Protein AF-A0A2M8WJ36-F1 (afdb_monomer_lite)

Structure (mmCIF, N/CA/C/O backbone):
data_AF-A0A2M8WJ36-F1
#
_entry.id   AF-A0A2M8WJ36-F1
#
loop_
_atom_site.group_PDB
_atom_site.id
_atom_site.type_symbol
_atom_site.label_atom_id
_atom_site.label_alt_id
_atom_site.label_comp_id
_atom_site.label_asym_id
_atom_site.label_entity_id
_atom_site.label_seq_id
_atom_site.pdbx_PDB_ins_code
_atom_site.Cartn_x
_atom_site.Cartn_y
_atom_site.Cartn_z
_atom_site.occupancy
_atom_site.B_iso_or_equiv
_atom_site.auth_seq_id
_atom_site.auth_comp_id
_atom_site.auth_asym_id
_atom_site.auth_atom_id
_atom_site.pdbx_PDB_model_num
ATOM 1 N N . MET A 1 1 ? -14.004 40.610 67.070 1.00 46.62 1 MET A N 1
ATOM 2 C CA . MET A 1 1 ? -13.619 40.551 65.645 1.00 46.62 1 MET A CA 1
ATOM 3 C C . MET A 1 1 ? -13.041 39.169 65.407 1.00 46.62 1 MET A C 1
ATOM 5 O O . MET A 1 1 ? -11.838 38.990 65.505 1.00 46.62 1 MET A O 1
ATOM 9 N N . GLU A 1 2 ? -13.908 38.185 65.193 1.00 40.41 2 GLU A N 1
ATOM 10 C CA . GLU A 1 2 ? -13.505 36.826 64.829 1.00 40.41 2 GLU A CA 1
ATOM 11 C C . GLU A 1 2 ? -13.909 36.622 63.375 1.00 40.41 2 GLU A C 1
ATOM 13 O O . GLU A 1 2 ? -15.088 36.591 63.028 1.00 40.41 2 GLU A O 1
ATOM 18 N N . ASN A 1 3 ? -12.894 36.616 62.516 1.00 56.41 3 ASN A N 1
ATOM 19 C CA . ASN A 1 3 ? -12.999 36.337 61.097 1.00 56.41 3 ASN A CA 1
ATOM 20 C C . ASN A 1 3 ? -13.051 34.811 60.951 1.00 56.41 3 ASN A C 1
ATOM 22 O O . ASN A 1 3 ? -12.015 34.149 60.933 1.00 56.41 3 ASN A O 1
ATOM 26 N N . GLY A 1 4 ? -14.265 34.260 60.965 1.00 53.84 4 GLY A N 1
ATOM 27 C CA . GLY A 1 4 ? -14.519 32.841 60.749 1.00 53.84 4 GLY A CA 1
ATOM 28 C C . GLY A 1 4 ? -14.267 32.478 59.292 1.00 53.84 4 GLY A C 1
ATOM 29 O O . GLY A 1 4 ? -15.165 32.552 58.461 1.00 53.84 4 GLY A O 1
ATOM 30 N N . THR A 1 5 ? -13.033 32.096 58.979 1.00 62.44 5 THR A N 1
ATOM 31 C CA . THR A 1 5 ? -12.718 31.313 57.786 1.00 62.44 5 THR A CA 1
ATOM 32 C C . THR A 1 5 ? -13.303 29.923 57.980 1.00 62.44 5 THR A C 1
ATOM 34 O O . THR A 1 5 ? -12.784 29.152 58.783 1.00 62.44 5 THR A O 1
ATOM 37 N N . ASP A 1 6 ? -14.386 29.629 57.273 1.00 62.75 6 ASP A N 1
ATOM 38 C CA . ASP A 1 6 ? -14.918 28.281 57.118 1.00 62.75 6 ASP A CA 1
ATOM 39 C C . ASP A 1 6 ? -14.145 27.577 55.979 1.00 62.75 6 ASP A C 1
ATOM 41 O O . ASP A 1 6 ? -14.278 27.976 54.820 1.00 62.75 6 ASP A O 1
ATOM 45 N N . PRO A 1 7 ? -13.276 26.585 56.266 1.00 62.34 7 PRO A N 1
ATOM 46 C CA . PRO A 1 7 ? -12.520 25.857 55.250 1.00 62.34 7 PRO A CA 1
ATOM 47 C C . PRO A 1 7 ? -13.305 24.675 54.665 1.00 62.34 7 PRO A C 1
ATOM 49 O O . PRO A 1 7 ? -12.746 23.901 53.887 1.00 62.34 7 PRO A O 1
ATOM 52 N N . SER A 1 8 ? -14.583 24.498 55.011 1.00 61.72 8 SER A N 1
ATOM 53 C CA . SER A 1 8 ? -15.394 23.391 54.502 1.00 61.72 8 SER A CA 1
ATOM 54 C C . SER A 1 8 ? -16.048 23.721 53.157 1.00 61.72 8 SER A C 1
ATOM 56 O O . SER A 1 8 ? -17.245 23.557 52.940 1.00 61.72 8 SER A O 1
ATOM 58 N N . GLY A 1 9 ? -15.216 24.132 52.196 1.00 58.53 9 GLY A N 1
ATOM 59 C CA . GLY A 1 9 ? -15.553 24.057 50.781 1.00 58.53 9 GLY A CA 1
ATOM 60 C C . GLY A 1 9 ? -15.730 22.591 50.395 1.00 58.53 9 GLY A C 1
ATOM 61 O O . GLY A 1 9 ? -14.788 21.933 49.956 1.00 58.53 9 GLY A O 1
ATOM 62 N N . HIS A 1 10 ? -16.931 22.056 50.604 1.00 55.38 10 HIS A N 1
ATOM 63 C CA . HIS A 1 10 ? -17.385 20.834 49.964 1.00 55.38 10 HIS A CA 1
ATOM 64 C C . HIS A 1 10 ? -17.274 21.039 48.451 1.00 55.38 10 HIS A C 1
ATOM 66 O O . HIS A 1 10 ? -18.153 21.617 47.819 1.00 55.38 10 HIS A O 1
ATOM 72 N N . HIS A 1 11 ? -16.158 20.588 47.874 1.00 61.28 11 HIS A N 1
ATOM 73 C CA . HIS A 1 11 ? -16.067 20.303 46.453 1.00 61.28 11 HIS A CA 1
ATOM 74 C C . HIS A 1 11 ? -17.088 19.205 46.158 1.00 61.28 11 HIS A C 1
ATOM 76 O O . HIS A 1 11 ? -16.823 18.011 46.299 1.00 61.28 11 HIS A O 1
ATOM 82 N N . GLU A 1 12 ? -18.298 19.643 45.833 1.00 58.91 12 GLU A N 1
ATOM 83 C CA . GLU A 1 12 ? -19.338 18.828 45.236 1.00 58.91 12 GLU A CA 1
ATOM 84 C C . GLU A 1 12 ? -18.724 18.067 44.043 1.00 58.91 12 GLU A C 1
ATOM 86 O O . GLU A 1 12 ? -17.918 18.639 43.301 1.00 58.91 12 GLU A O 1
ATOM 91 N N . PRO A 1 13 ? -19.001 16.761 43.885 1.00 60.22 13 PRO A N 1
ATOM 92 C CA . PRO A 1 13 ? -18.279 15.887 42.966 1.00 60.22 13 PRO A CA 1
ATOM 93 C C . PRO A 1 13 ? -18.696 16.133 41.508 1.00 60.22 13 PRO A C 1
ATOM 95 O O . PRO A 1 13 ? -19.325 15.288 40.868 1.00 60.22 13 PRO A O 1
ATOM 98 N N . THR A 1 14 ? -18.291 17.269 40.945 1.00 62.69 14 THR A N 1
ATOM 99 C CA . THR A 1 14 ? -18.473 17.633 39.530 1.00 62.69 14 THR A CA 1
ATOM 100 C C . THR A 1 14 ? -17.776 16.642 38.580 1.00 62.69 14 THR A C 1
ATOM 102 O O . THR A 1 14 ? -18.086 16.580 37.395 1.00 62.69 14 THR A O 1
ATOM 105 N N . ASP A 1 15 ? -16.889 15.785 39.092 1.00 64.12 15 ASP A N 1
ATOM 106 C CA . ASP A 1 15 ? -16.151 14.787 38.310 1.00 64.12 15 ASP A CA 1
ATOM 107 C C . ASP A 1 15 ? -16.952 13.527 37.945 1.00 64.12 15 ASP A C 1
ATOM 109 O O . ASP A 1 15 ? -16.528 12.771 37.064 1.00 64.12 15 ASP A O 1
ATOM 113 N N . ALA A 1 16 ? -18.065 13.231 38.625 1.00 67.00 16 ALA A N 1
ATOM 114 C CA . ALA A 1 16 ? -18.797 11.979 38.398 1.00 67.00 16 ALA A CA 1
ATOM 115 C C . ALA A 1 16 ? -19.483 11.910 37.010 1.00 67.00 16 ALA A C 1
ATOM 117 O O . ALA A 1 16 ? -19.315 10.893 36.329 1.00 67.00 16 ALA A O 1
ATOM 118 N N . PRO A 1 17 ? -20.170 12.967 36.524 1.00 76.56 17 PRO A N 1
ATOM 119 C CA . PRO A 1 17 ? -20.755 12.988 35.178 1.00 76.56 17 PRO A CA 1
ATOM 120 C C . PRO A 1 17 ? -19.702 13.020 34.059 1.00 76.56 17 PRO A C 1
ATOM 122 O O . PRO A 1 17 ? -19.891 12.422 33.002 1.00 76.56 17 PRO A O 1
ATOM 125 N N . HIS A 1 18 ? -18.564 13.686 34.282 1.00 77.12 18 HIS A N 1
ATOM 126 C CA . HIS A 1 18 ? -17.480 13.739 33.296 1.00 77.12 18 HIS A CA 1
ATOM 127 C C . HIS A 1 18 ? -16.756 12.394 33.153 1.00 77.12 18 HIS A C 1
ATOM 129 O O . HIS A 1 18 ? -16.407 12.001 32.038 1.00 77.12 18 HIS A O 1
ATOM 135 N N . ARG A 1 19 ? -16.581 11.646 34.252 1.00 78.19 19 ARG A N 1
ATOM 136 C CA . ARG A 1 19 ? -15.986 10.300 34.214 1.00 78.19 19 ARG A CA 1
ATOM 137 C C . ARG A 1 19 ? -16.861 9.281 33.490 1.00 78.19 19 ARG A C 1
ATOM 139 O O . ARG A 1 19 ? -16.317 8.468 32.746 1.00 78.19 19 ARG A O 1
ATOM 146 N N . SER A 1 20 ? -18.183 9.323 33.660 1.00 84.75 20 SER A N 1
ATOM 147 C CA . SER A 1 20 ? -19.083 8.408 32.944 1.00 84.75 20 SER A CA 1
ATOM 148 C C . SER A 1 20 ? -19.120 8.695 31.438 1.00 84.75 20 SER A C 1
ATOM 150 O O . SER A 1 20 ? -19.054 7.752 30.653 1.00 84.75 20 SER A O 1
ATOM 152 N N . ALA A 1 21 ? -19.117 9.971 31.031 1.00 84.50 21 ALA A N 1
ATOM 153 C CA . ALA A 1 21 ? -19.029 10.371 29.623 1.00 84.50 21 ALA A CA 1
ATOM 154 C C . ALA A 1 21 ? -17.676 10.005 28.979 1.00 84.50 21 ALA A C 1
ATOM 156 O O . ALA A 1 21 ? -17.620 9.559 27.832 1.00 84.50 21 ALA A O 1
ATOM 157 N N . ALA A 1 22 ? -16.571 10.151 29.717 1.00 85.06 22 ALA A N 1
ATOM 158 C CA . ALA A 1 22 ? -15.257 9.712 29.247 1.00 85.06 22 ALA A CA 1
ATOM 159 C C . ALA A 1 22 ? -15.191 8.182 29.100 1.00 85.06 22 ALA A C 1
ATOM 161 O O . ALA A 1 22 ? -14.677 7.677 28.101 1.00 85.06 22 ALA A O 1
ATOM 162 N N . ALA A 1 23 ? -15.752 7.438 30.059 1.00 86.00 23 ALA A N 1
ATOM 163 C CA . ALA A 1 23 ? -15.813 5.981 30.001 1.00 86.00 23 ALA A CA 1
ATOM 164 C C . ALA A 1 23 ? -16.664 5.484 28.820 1.00 86.00 23 ALA A C 1
ATOM 166 O O . ALA A 1 23 ? -16.253 4.549 28.130 1.00 86.00 23 ALA A O 1
ATOM 167 N N . SER A 1 24 ? -17.805 6.123 28.536 1.00 88.25 24 SER A N 1
ATOM 168 C CA . SER A 1 24 ? -18.638 5.767 27.381 1.00 88.25 24 SER A CA 1
ATOM 169 C C . SER A 1 24 ? -17.946 6.081 26.053 1.00 88.25 24 SER A C 1
ATOM 171 O O . SER A 1 24 ? -17.954 5.240 25.157 1.00 88.25 24 SER A O 1
ATOM 173 N N . ALA A 1 25 ? -17.267 7.228 25.939 1.00 86.81 25 ALA A N 1
ATOM 174 C CA . ALA A 1 25 ? -16.502 7.579 24.741 1.00 86.81 25 ALA A CA 1
ATOM 175 C C . ALA A 1 25 ? -15.354 6.585 24.472 1.00 86.81 25 ALA A C 1
ATOM 177 O O . ALA A 1 25 ? -15.132 6.174 23.333 1.00 86.81 25 ALA A O 1
ATOM 178 N N . LEU A 1 26 ? -14.646 6.143 25.518 1.00 88.56 26 LEU A N 1
ATOM 179 C CA . LEU A 1 26 ? -13.606 5.116 25.389 1.00 88.56 26 LEU A CA 1
ATOM 180 C C . LEU A 1 26 ? -14.186 3.755 24.979 1.00 88.56 26 LEU A C 1
ATOM 182 O O . LEU A 1 26 ? -13.594 3.071 24.142 1.00 88.56 26 LEU A O 1
ATOM 186 N N . ALA A 1 27 ? -15.352 3.380 25.513 1.00 88.06 27 ALA A N 1
ATOM 187 C CA . ALA A 1 27 ? -16.038 2.145 25.138 1.00 88.06 27 ALA A CA 1
ATOM 18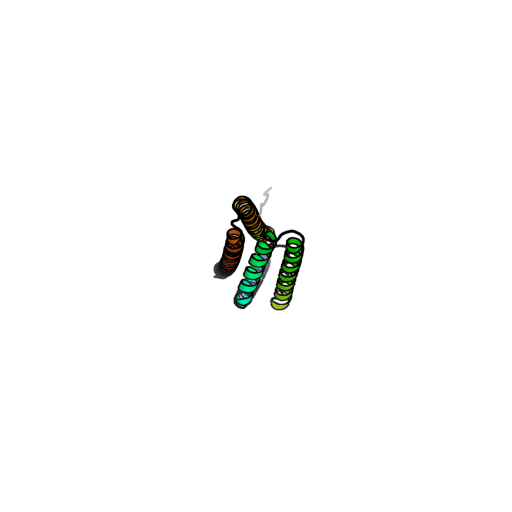8 C C . ALA A 1 27 ? -16.480 2.150 23.662 1.00 88.06 27 ALA A C 1
ATOM 190 O O . ALA A 1 27 ? -16.310 1.145 22.967 1.00 88.06 27 ALA A O 1
ATOM 191 N N . GLU A 1 28 ? -16.973 3.281 23.151 1.00 88.06 28 GLU A N 1
ATOM 192 C CA . GLU A 1 28 ? -17.316 3.445 21.732 1.00 88.06 28 GLU A CA 1
ATOM 193 C C . GLU A 1 28 ? -16.084 3.327 20.824 1.00 88.06 28 GLU A C 1
ATOM 195 O O . GLU A 1 28 ? -16.123 2.628 19.806 1.00 88.06 28 GLU A O 1
ATOM 200 N N . VAL A 1 29 ? -14.958 3.937 21.211 1.00 84.75 29 VAL A N 1
ATOM 201 C CA . VAL A 1 29 ? -13.690 3.807 20.472 1.00 84.75 29 VAL A CA 1
ATOM 202 C C . VAL A 1 29 ? -13.202 2.355 20.472 1.00 84.75 29 VAL A C 1
ATOM 204 O O . VAL A 1 29 ? -12.791 1.849 19.423 1.00 84.75 29 VAL A O 1
ATOM 207 N N . ALA A 1 30 ? -13.280 1.656 21.608 1.00 84.62 30 ALA A N 1
ATOM 208 C CA . ALA A 1 30 ? -12.902 0.247 21.709 1.00 84.62 30 ALA A CA 1
ATOM 209 C C . ALA A 1 30 ? -13.783 -0.651 20.817 1.00 84.62 30 ALA A C 1
ATOM 211 O O . ALA A 1 30 ? -13.264 -1.484 20.068 1.00 84.62 30 ALA A O 1
ATOM 212 N N . ALA A 1 31 ? -15.102 -0.432 20.814 1.00 83.25 31 ALA A N 1
ATOM 213 C CA . ALA A 1 31 ? -16.039 -1.156 19.954 1.00 83.25 31 ALA A CA 1
ATOM 214 C C . ALA A 1 31 ? -15.791 -0.883 18.456 1.00 83.25 31 ALA A C 1
ATOM 216 O O . ALA A 1 31 ? -15.804 -1.808 17.630 1.00 83.25 31 ALA A O 1
ATOM 217 N N . GLY A 1 32 ? -15.491 0.371 18.099 1.00 83.06 32 GLY A N 1
ATOM 218 C CA . GLY A 1 32 ? -15.102 0.754 16.741 1.00 83.06 32 GLY A CA 1
ATOM 219 C C . GLY A 1 32 ? -13.825 0.044 16.277 1.00 83.06 32 GLY A C 1
ATOM 220 O O . GLY A 1 32 ? -13.780 -0.505 15.172 1.00 83.06 32 GLY A O 1
ATOM 221 N N . ARG A 1 33 ? -12.806 -0.034 17.142 1.00 77.69 33 ARG A N 1
ATOM 222 C CA . ARG A 1 33 ? -11.546 -0.749 16.863 1.00 77.69 33 ARG A CA 1
ATOM 223 C C . ARG A 1 33 ? -11.751 -2.250 16.680 1.00 77.69 33 ARG A C 1
ATOM 225 O O . ARG A 1 33 ? -11.206 -2.819 15.733 1.00 77.69 33 ARG A O 1
ATOM 232 N N . ALA A 1 34 ? -12.563 -2.884 17.526 1.00 80.62 34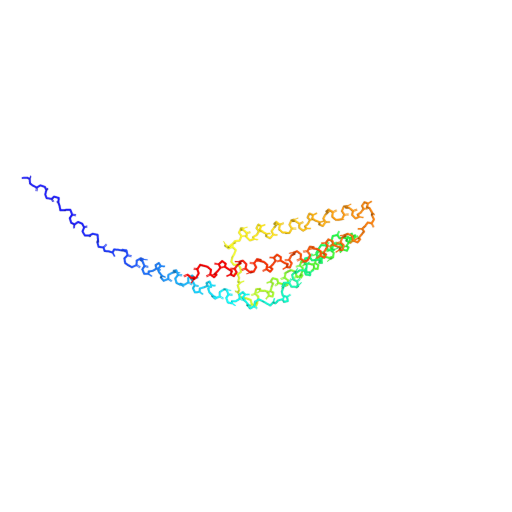 ALA A N 1
ATOM 233 C CA . ALA A 1 34 ? -12.881 -4.307 17.403 1.00 80.62 34 ALA A CA 1
ATOM 234 C C . ALA A 1 34 ? -13.575 -4.620 16.064 1.00 80.62 34 ALA A C 1
ATOM 236 O O . ALA A 1 34 ? -13.213 -5.578 15.374 1.00 80.62 34 ALA A O 1
ATOM 237 N N . THR A 1 35 ? -14.507 -3.757 15.648 1.00 81.31 35 THR A N 1
ATOM 238 C CA . THR A 1 35 ? -15.208 -3.877 14.361 1.00 81.31 35 THR A CA 1
ATOM 239 C C . THR A 1 35 ? -14.240 -3.745 13.181 1.00 81.31 35 THR A C 1
ATOM 241 O O . THR A 1 35 ? -14.268 -4.569 12.261 1.00 81.31 35 THR A O 1
ATOM 244 N N . LEU A 1 36 ? -13.326 -2.770 13.227 1.00 73.31 36 LEU A N 1
ATOM 245 C CA . LEU A 1 36 ? -12.284 -2.585 12.210 1.00 73.31 36 LEU A CA 1
ATOM 246 C C . LEU A 1 36 ? -11.336 -3.785 12.128 1.00 73.31 36 LEU A C 1
ATOM 248 O O . LEU A 1 36 ? -11.042 -4.264 11.031 1.00 73.31 36 LEU A O 1
ATOM 252 N N . ALA A 1 37 ? -10.895 -4.320 13.268 1.00 75.56 37 ALA A N 1
ATOM 253 C CA . ALA A 1 37 ? -10.041 -5.505 13.303 1.00 75.56 37 ALA A CA 1
ATOM 254 C C . ALA A 1 37 ? -10.744 -6.724 12.679 1.00 75.56 37 ALA A C 1
ATOM 256 O O . ALA A 1 37 ? -10.130 -7.490 11.928 1.00 75.56 37 ALA A O 1
ATOM 257 N N . GLN A 1 38 ? -12.044 -6.890 12.933 1.00 80.25 38 GLN A N 1
ATOM 258 C CA . GLN A 1 38 ? -12.837 -7.970 12.348 1.00 80.25 38 GLN A CA 1
ATOM 259 C C . GLN A 1 38 ? -13.045 -7.785 10.836 1.00 80.25 38 GLN A C 1
ATOM 261 O O . GLN A 1 38 ? -12.979 -8.763 10.085 1.00 80.25 38 GLN A O 1
ATOM 266 N N . GLN A 1 39 ? -13.226 -6.547 10.369 1.00 75.88 39 GLN A N 1
ATOM 267 C CA . GLN A 1 39 ? -13.283 -6.231 8.940 1.00 75.88 39 GLN A CA 1
ATOM 268 C C . GLN A 1 39 ? -11.937 -6.468 8.241 1.00 75.88 39 GLN A C 1
ATOM 270 O O . GLN A 1 39 ? -11.915 -7.092 7.180 1.00 75.88 39 GLN A O 1
ATOM 275 N N . MET A 1 40 ? -10.811 -6.076 8.848 1.00 69.56 40 MET A N 1
ATOM 276 C CA . MET A 1 40 ? -9.471 -6.319 8.293 1.00 69.56 40 MET A CA 1
ATOM 277 C C . MET A 1 40 ? -9.170 -7.812 8.123 1.00 69.56 40 MET A C 1
ATOM 279 O O . MET A 1 40 ? -8.557 -8.201 7.129 1.00 69.56 40 MET A O 1
ATOM 283 N N . ARG A 1 41 ? -9.652 -8.675 9.027 1.00 76.31 41 ARG A N 1
ATOM 284 C CA . ARG A 1 41 ? -9.519 -10.139 8.882 1.00 76.31 41 ARG A CA 1
ATOM 285 C C . ARG A 1 41 ? -10.266 -10.704 7.673 1.00 76.31 41 ARG A C 1
ATOM 287 O O . ARG A 1 41 ? -9.903 -11.772 7.191 1.00 76.31 41 ARG A O 1
ATOM 294 N N . ARG A 1 42 ? -11.292 -10.006 7.176 1.00 79.31 42 ARG A N 1
ATOM 295 C CA . ARG A 1 42 ? -12.023 -10.379 5.954 1.00 79.31 42 ARG A CA 1
ATOM 296 C C . ARG A 1 42 ? -11.379 -9.836 4.677 1.00 79.31 42 ARG A C 1
ATOM 298 O O . ARG A 1 42 ? -11.942 -10.044 3.602 1.00 79.31 42 ARG A O 1
ATOM 305 N N . THR A 1 43 ? -10.228 -9.163 4.765 1.00 69.06 43 THR A N 1
ATOM 306 C CA . THR A 1 43 ? -9.530 -8.672 3.572 1.00 69.06 43 THR A CA 1
ATOM 307 C C . THR A 1 43 ? -9.171 -9.859 2.677 1.00 69.06 43 THR A C 1
ATOM 309 O O . THR A 1 43 ? -8.482 -10.777 3.128 1.00 69.06 43 THR A O 1
ATOM 312 N N . PRO A 1 44 ? -9.641 -9.889 1.421 1.00 77.06 44 PRO A N 1
ATOM 313 C CA . PRO A 1 44 ? -9.393 -11.027 0.557 1.00 77.06 44 PRO A CA 1
ATOM 314 C C . PRO A 1 44 ? -7.897 -11.169 0.236 1.00 77.06 44 PRO A C 1
ATOM 316 O O . PRO A 1 44 ? -7.272 -10.182 -0.151 1.00 77.06 44 PRO A O 1
ATOM 319 N N . PRO A 1 45 ? -7.317 -12.381 0.288 1.00 77.31 45 PRO A N 1
ATOM 320 C CA . PRO A 1 45 ? -5.891 -12.588 0.017 1.00 77.31 45 PRO A CA 1
ATOM 321 C C . PRO A 1 45 ? -5.497 -12.267 -1.433 1.00 77.31 45 PRO A C 1
ATOM 323 O O . PRO A 1 45 ? -4.324 -12.027 -1.716 1.00 77.31 45 PRO A O 1
ATOM 326 N N . TRP A 1 46 ? -6.467 -12.234 -2.356 1.00 80.06 46 TRP A N 1
ATOM 327 C CA . TRP A 1 46 ? -6.235 -11.801 -3.734 1.00 80.06 46 TRP A CA 1
ATOM 328 C C . TRP A 1 46 ? -5.881 -10.314 -3.823 1.00 80.06 46 TRP A C 1
ATOM 330 O O . TRP A 1 46 ? -5.193 -9.925 -4.760 1.00 80.06 46 TRP A O 1
ATOM 340 N N . TYR A 1 47 ? -6.302 -9.489 -2.857 1.00 74.88 47 TYR A N 1
ATOM 341 C CA . TYR A 1 47 ? -6.024 -8.054 -2.863 1.00 74.88 47 TYR A CA 1
ATOM 342 C C . TYR A 1 47 ? -4.518 -7.783 -2.793 1.00 74.88 47 TYR A C 1
ATOM 344 O O . TYR A 1 47 ? -3.988 -7.043 -3.616 1.00 74.88 47 TYR A O 1
ATOM 352 N N . ASP A 1 48 ? -3.814 -8.465 -1.882 1.00 74.12 48 ASP A N 1
ATOM 353 C CA . ASP A 1 48 ? -2.353 -8.382 -1.772 1.00 74.12 48 ASP A CA 1
ATOM 354 C C . ASP A 1 48 ? -1.656 -8.854 -3.053 1.00 74.12 48 ASP A C 1
ATOM 356 O O . ASP A 1 48 ? -0.642 -8.288 -3.459 1.00 74.12 48 ASP A O 1
ATOM 360 N N . ALA A 1 49 ? -2.198 -9.893 -3.697 1.00 75.06 49 ALA A N 1
ATOM 361 C CA . ALA A 1 49 ? -1.647 -10.414 -4.941 1.00 75.06 49 ALA A CA 1
ATOM 362 C C . ALA A 1 49 ? -1.802 -9.402 -6.082 1.00 75.06 49 ALA A C 1
ATOM 364 O O . ALA A 1 49 ? -0.823 -9.114 -6.762 1.00 75.06 49 ALA A O 1
ATOM 365 N N . VAL A 1 50 ? -2.994 -8.821 -6.255 1.00 77.94 50 VAL A N 1
ATOM 366 C CA . VAL A 1 50 ? -3.265 -7.800 -7.281 1.00 77.94 50 VAL A CA 1
ATOM 367 C C . VAL A 1 50 ? -2.456 -6.532 -7.020 1.00 77.94 50 VAL A C 1
ATOM 369 O O . VAL A 1 50 ? -1.908 -5.964 -7.961 1.00 77.94 50 VAL A O 1
ATOM 372 N N . TYR A 1 51 ? -2.311 -6.123 -5.758 1.00 73.62 51 TYR A N 1
ATOM 373 C CA . TYR A 1 51 ? -1.459 -4.997 -5.379 1.00 73.62 51 TYR A CA 1
ATOM 374 C C . TYR A 1 51 ? 0.011 -5.250 -5.747 1.00 73.62 51 TYR A C 1
ATOM 376 O O . TYR A 1 51 ? 0.638 -4.424 -6.410 1.00 73.62 51 TYR A O 1
ATOM 384 N N . GLY A 1 52 ? 0.549 -6.421 -5.384 1.00 74.25 52 GLY A N 1
ATOM 385 C CA . GLY A 1 52 ? 1.914 -6.816 -5.741 1.00 74.25 52 GLY A CA 1
ATOM 386 C C . GLY A 1 52 ? 2.131 -6.887 -7.255 1.00 74.25 52 GLY A C 1
ATOM 387 O O . GLY A 1 52 ? 3.158 -6.423 -7.752 1.00 74.25 52 GLY A O 1
ATOM 388 N N . LEU A 1 53 ? 1.142 -7.395 -7.997 1.00 77.06 53 LEU A N 1
ATOM 389 C CA . LEU A 1 53 ? 1.159 -7.441 -9.462 1.00 77.06 53 LEU A CA 1
ATOM 390 C C . LEU A 1 53 ? 1.143 -6.035 -10.073 1.00 77.06 53 LEU A C 1
ATOM 392 O O . LEU A 1 53 ? 1.918 -5.763 -10.986 1.00 77.06 53 LEU A O 1
ATOM 396 N N . GLY A 1 54 ? 0.321 -5.130 -9.537 1.00 75.81 54 GLY A N 1
ATOM 397 C CA . GLY A 1 54 ? 0.269 -3.727 -9.949 1.00 75.81 54 GLY A CA 1
ATOM 398 C C . GLY A 1 54 ? 1.603 -3.009 -9.735 1.00 75.81 54 GLY A C 1
ATOM 399 O O . GLY A 1 54 ? 2.094 -2.348 -10.649 1.00 75.81 54 GLY A O 1
ATOM 400 N N . CYS A 1 55 ? 2.242 -3.201 -8.575 1.00 74.00 55 CYS A N 1
ATOM 401 C CA . CYS A 1 55 ? 3.592 -2.689 -8.316 1.00 74.00 55 CYS A CA 1
ATOM 402 C C . CYS A 1 55 ? 4.626 -3.268 -9.292 1.00 74.00 55 CYS A C 1
ATOM 404 O O . CYS A 1 55 ? 5.427 -2.519 -9.848 1.00 74.00 55 CYS A O 1
ATOM 406 N N . GLY A 1 56 ? 4.607 -4.584 -9.521 1.00 73.00 56 GLY A N 1
ATOM 407 C CA . GLY A 1 56 ? 5.520 -5.237 -10.461 1.00 73.00 56 GLY A CA 1
ATOM 408 C C . GLY A 1 56 ? 5.354 -4.712 -11.888 1.00 73.00 56 GLY A C 1
ATOM 409 O O . GLY A 1 56 ? 6.343 -4.397 -12.546 1.00 73.00 56 GLY A O 1
ATOM 410 N N . LEU A 1 57 ? 4.109 -4.536 -12.340 1.00 76.19 57 LEU A N 1
ATOM 411 C CA . LEU A 1 57 ? 3.794 -3.971 -13.652 1.00 76.19 57 LEU A CA 1
ATOM 412 C C . LEU A 1 57 ? 4.260 -2.514 -13.772 1.00 76.19 57 LEU A C 1
ATOM 414 O O . LEU A 1 57 ? 4.828 -2.134 -14.793 1.00 76.19 57 LEU A O 1
ATOM 418 N N . TYR A 1 58 ? 4.071 -1.715 -12.720 1.00 75.44 58 TYR A N 1
ATOM 419 C CA . TYR A 1 58 ? 4.536 -0.328 -12.665 1.00 75.44 58 TYR A CA 1
ATOM 420 C C . TYR A 1 58 ? 6.063 -0.227 -12.794 1.00 75.44 58 TYR A C 1
ATOM 422 O O . TYR A 1 58 ? 6.572 0.614 -13.530 1.00 75.44 58 TYR A O 1
ATOM 430 N N . VAL A 1 59 ? 6.808 -1.113 -12.127 1.00 75.25 59 VAL A N 1
ATOM 431 C CA . VAL A 1 59 ? 8.274 -1.171 -12.256 1.00 75.25 59 VAL A CA 1
ATOM 432 C C . VAL A 1 59 ? 8.685 -1.655 -13.643 1.00 75.25 59 VAL A C 1
ATOM 434 O O . VAL A 1 59 ? 9.564 -1.061 -14.262 1.00 75.25 59 VAL A O 1
ATOM 437 N N . ALA A 1 60 ? 8.025 -2.691 -14.164 1.00 72.75 60 ALA A N 1
ATOM 438 C CA . ALA A 1 60 ? 8.291 -3.200 -15.506 1.00 72.75 60 ALA A CA 1
ATOM 439 C C . ALA A 1 60 ? 8.045 -2.133 -16.588 1.00 72.75 60 ALA A C 1
ATOM 441 O O . ALA A 1 60 ? 8.771 -2.094 -17.580 1.00 72.75 60 ALA A O 1
ATOM 442 N N . ALA A 1 61 ? 7.088 -1.221 -16.377 1.00 79.31 61 ALA A N 1
ATOM 443 C CA . ALA A 1 61 ? 6.835 -0.096 -17.273 1.00 79.31 61 ALA A CA 1
ATOM 444 C C . ALA A 1 61 ? 8.062 0.822 -17.451 1.00 79.31 61 ALA A C 1
ATOM 446 O O . ALA A 1 61 ? 8.282 1.309 -18.557 1.00 79.31 61 ALA A O 1
ATOM 447 N N . PHE A 1 62 ? 8.912 0.997 -16.430 1.00 72.50 62 PHE A N 1
ATOM 448 C CA . PHE A 1 62 ? 10.160 1.776 -16.540 1.00 72.50 62 PHE A CA 1
ATOM 449 C C . PHE A 1 62 ? 11.261 1.096 -17.366 1.00 72.50 62 PHE A C 1
ATOM 451 O O . PHE A 1 62 ? 12.237 1.748 -17.737 1.00 72.50 62 PHE A O 1
ATOM 458 N N . ALA A 1 63 ? 11.130 -0.202 -17.646 1.00 71.62 63 ALA A N 1
ATOM 459 C CA . ALA A 1 63 ? 12.059 -0.942 -18.499 1.00 71.62 63 ALA A CA 1
ATOM 460 C C . ALA A 1 63 ? 11.832 -0.669 -19.991 1.00 71.62 63 ALA A C 1
ATOM 462 O O . ALA A 1 63 ? 12.692 -0.955 -20.823 1.00 71.62 63 ALA A O 1
ATOM 463 N N . LEU A 1 64 ? 10.629 -0.210 -20.334 1.00 76.81 64 LEU A N 1
ATOM 464 C CA . LEU A 1 64 ? 10.173 -0.100 -21.706 1.00 76.81 64 LEU A CA 1
ATOM 465 C C . LEU A 1 64 ? 10.643 1.226 -22.324 1.00 76.81 64 LEU A C 1
ATOM 467 O O . LEU A 1 64 ? 10.654 2.255 -21.648 1.00 76.81 64 LEU A O 1
ATOM 471 N N . PRO A 1 65 ? 11.002 1.248 -23.619 1.00 79.31 65 PRO A N 1
ATOM 472 C CA . PRO A 1 65 ? 11.301 2.498 -24.302 1.00 79.31 65 PRO A CA 1
ATOM 473 C C . PRO A 1 65 ? 10.045 3.371 -24.400 1.00 79.31 65 PRO A C 1
ATOM 475 O O . PRO A 1 65 ? 8.910 2.881 -24.406 1.00 79.31 65 PRO A O 1
ATOM 478 N N . PHE A 1 66 ? 10.231 4.683 -24.530 1.00 75.12 66 PHE A N 1
ATOM 479 C CA . PHE A 1 66 ? 9.128 5.569 -24.898 1.00 75.12 66 PHE A CA 1
ATOM 480 C C . PHE A 1 66 ? 8.613 5.168 -26.295 1.00 75.12 66 PHE A C 1
ATOM 482 O O . PHE A 1 66 ? 9.448 4.932 -27.171 1.00 75.12 66 PHE A O 1
ATOM 489 N N . PRO A 1 67 ? 7.293 5.044 -26.551 1.00 88.69 67 PRO A N 1
ATOM 490 C CA . PRO A 1 67 ? 6.128 5.457 -25.750 1.00 88.69 67 PRO A CA 1
ATOM 491 C C . PRO A 1 67 ? 5.538 4.379 -24.818 1.00 88.69 67 PRO A C 1
ATOM 493 O O . PRO A 1 67 ? 4.618 4.660 -24.049 1.00 88.69 67 PRO A O 1
ATOM 496 N N . TRP A 1 68 ? 6.048 3.150 -24.860 1.00 80.56 68 TRP A N 1
ATOM 497 C CA . TRP A 1 68 ? 5.499 2.014 -24.115 1.00 80.56 68 TRP A CA 1
ATOM 498 C C . TRP A 1 68 ? 5.568 2.195 -22.595 1.00 80.56 68 TRP A C 1
ATOM 500 O O . TRP A 1 68 ? 4.649 1.780 -21.891 1.00 80.56 68 TRP A O 1
ATOM 510 N N . MET A 1 69 ? 6.592 2.895 -22.096 1.00 81.31 69 MET A N 1
ATOM 511 C CA . MET A 1 69 ? 6.660 3.322 -20.693 1.00 81.31 69 MET A CA 1
ATOM 512 C C . MET A 1 69 ? 5.431 4.139 -20.275 1.00 81.31 69 MET A C 1
ATOM 514 O O . MET A 1 69 ? 4.835 3.873 -19.233 1.00 81.31 69 MET A O 1
ATOM 518 N N . ALA A 1 70 ? 5.028 5.118 -21.092 1.00 77.75 70 ALA A N 1
ATOM 519 C CA . ALA A 1 70 ? 3.890 5.982 -20.786 1.00 77.75 70 ALA A CA 1
ATOM 520 C C . ALA A 1 70 ? 2.579 5.184 -20.765 1.00 77.75 70 ALA A C 1
ATOM 522 O O . ALA A 1 70 ? 1.775 5.344 -19.849 1.00 77.75 70 ALA A O 1
ATOM 523 N N . ALA A 1 71 ? 2.397 4.265 -21.718 1.00 80.81 71 ALA A N 1
ATOM 524 C CA . ALA A 1 71 ? 1.247 3.364 -21.727 1.00 80.81 71 ALA A CA 1
ATOM 525 C C . ALA A 1 71 ? 1.207 2.476 -20.468 1.00 80.81 71 ALA A C 1
ATOM 527 O O . ALA A 1 71 ? 0.166 2.373 -19.820 1.00 80.81 71 ALA A O 1
ATOM 528 N N . GLY A 1 72 ? 2.345 1.893 -20.074 1.00 78.44 72 GLY A N 1
ATOM 529 C CA . GLY A 1 72 ? 2.452 1.079 -18.861 1.00 78.44 72 GLY A CA 1
ATOM 530 C C . GLY A 1 72 ? 2.142 1.861 -17.580 1.00 78.44 72 GLY A C 1
ATOM 531 O O . GLY A 1 72 ? 1.424 1.360 -16.715 1.00 78.44 72 GLY A O 1
ATOM 532 N N . MET A 1 73 ? 2.604 3.112 -17.489 1.00 78.44 73 MET A N 1
ATOM 533 C CA . MET A 1 73 ? 2.284 4.021 -16.380 1.00 78.44 73 MET A CA 1
ATOM 534 C C . MET A 1 73 ? 0.783 4.280 -16.268 1.00 78.44 73 MET A C 1
ATOM 536 O O . MET A 1 73 ? 0.218 4.151 -15.182 1.00 78.44 73 MET A O 1
ATOM 540 N N . VAL A 1 74 ? 0.121 4.592 -17.385 1.00 81.81 74 VAL A N 1
ATOM 541 C CA . VAL A 1 74 ? -1.331 4.825 -17.410 1.00 81.81 74 VAL A CA 1
ATOM 542 C C . VAL A 1 74 ? -2.085 3.576 -16.959 1.00 81.81 74 VAL A C 1
ATOM 544 O O . VAL A 1 74 ? -2.957 3.671 -16.097 1.00 81.81 74 VAL A O 1
ATOM 547 N N . VAL A 1 75 ? -1.723 2.399 -17.481 1.00 81.00 75 VAL A N 1
ATOM 548 C CA . VAL A 1 75 ? -2.351 1.128 -17.085 1.00 81.00 75 VAL A CA 1
ATOM 549 C C . VAL A 1 75 ? -2.187 0.883 -15.588 1.00 81.00 75 VAL A C 1
ATOM 551 O O . VAL A 1 75 ? -3.159 0.551 -14.912 1.00 81.00 75 VAL A O 1
ATOM 554 N N . ALA A 1 76 ? -0.987 1.079 -15.048 1.00 77.56 76 ALA A N 1
ATOM 555 C CA . ALA A 1 76 ? -0.743 0.877 -13.629 1.00 77.56 76 ALA A CA 1
ATOM 556 C C . ALA A 1 76 ? -1.553 1.854 -12.760 1.00 77.56 76 ALA A C 1
ATOM 558 O O . ALA A 1 76 ? -2.180 1.420 -11.794 1.00 77.56 76 ALA A O 1
ATOM 559 N N . VAL A 1 77 ? -1.621 3.139 -13.129 1.00 79.06 77 VAL A N 1
ATOM 560 C CA . VAL A 1 77 ? -2.468 4.129 -12.440 1.00 79.06 77 VAL A CA 1
ATOM 561 C C . VAL A 1 77 ? -3.933 3.693 -12.454 1.00 79.06 77 VAL A C 1
ATOM 563 O O . VAL A 1 77 ? -4.567 3.683 -11.402 1.00 79.06 77 VAL A O 1
ATOM 566 N N . VAL A 1 78 ? -4.456 3.258 -13.604 1.00 80.81 78 VAL A N 1
ATOM 567 C CA . VAL A 1 78 ? -5.838 2.767 -13.726 1.00 80.81 78 VAL A CA 1
ATOM 568 C C . VAL A 1 78 ? -6.081 1.555 -12.825 1.00 80.81 78 VAL A C 1
ATOM 570 O O . VAL A 1 78 ? -7.087 1.519 -12.116 1.00 80.81 78 VAL A O 1
ATOM 573 N N . VAL A 1 79 ? -5.157 0.590 -12.798 1.00 78.75 79 VAL A N 1
ATOM 574 C CA . VAL A 1 79 ? -5.251 -0.589 -11.923 1.00 78.75 79 VAL A CA 1
ATOM 575 C C . VAL A 1 79 ? -5.259 -0.176 -10.451 1.00 78.75 79 VAL A C 1
ATOM 577 O O . VAL A 1 79 ? -6.114 -0.647 -9.704 1.00 78.75 79 VAL A O 1
ATOM 580 N N . PHE A 1 80 ? -4.379 0.737 -10.029 1.00 76.44 80 PHE A N 1
ATOM 581 C CA . PHE A 1 80 ? -4.365 1.240 -8.652 1.00 76.44 80 PHE A CA 1
ATOM 582 C C . PHE A 1 80 ? -5.647 1.995 -8.297 1.00 76.44 80 PHE A C 1
ATOM 584 O O . PHE A 1 80 ? -6.226 1.747 -7.239 1.00 76.44 80 PHE A O 1
ATOM 591 N N . SER A 1 81 ? -6.132 2.874 -9.175 1.00 77.75 81 SER A N 1
ATOM 592 C CA . SER A 1 81 ? -7.388 3.598 -8.963 1.00 77.75 81 SER A CA 1
ATOM 593 C C . SER A 1 81 ? -8.580 2.646 -8.853 1.00 77.75 81 SER A C 1
ATOM 595 O O . SER A 1 81 ? -9.401 2.797 -7.945 1.00 77.75 81 SER A O 1
ATOM 597 N N . ALA A 1 82 ? -8.654 1.631 -9.718 1.00 78.25 82 ALA A N 1
ATOM 598 C CA . ALA A 1 82 ? -9.687 0.602 -9.657 1.00 78.25 82 ALA A CA 1
ATOM 599 C C . ALA A 1 82 ? -9.588 -0.212 -8.360 1.00 78.25 82 ALA A C 1
ATOM 601 O O . ALA A 1 82 ? -10.602 -0.456 -7.709 1.00 78.25 82 ALA A O 1
ATOM 602 N N . LEU A 1 83 ? -8.373 -0.576 -7.944 1.00 76.81 83 LEU A N 1
ATOM 603 C CA . LEU A 1 83 ? -8.132 -1.329 -6.718 1.00 76.81 83 LEU A CA 1
ATOM 604 C C . LEU A 1 83 ? -8.575 -0.539 -5.476 1.00 76.81 83 LEU A C 1
ATOM 606 O O . LEU A 1 83 ? -9.289 -1.083 -4.632 1.00 76.81 83 LEU A O 1
ATOM 610 N N . ILE A 1 84 ? -8.243 0.755 -5.407 1.00 75.81 84 ILE A N 1
ATOM 611 C CA . ILE A 1 84 ? -8.704 1.672 -4.351 1.00 75.81 84 ILE A CA 1
ATOM 612 C C . ILE A 1 84 ? -10.232 1.802 -4.376 1.00 75.81 84 ILE A C 1
ATOM 614 O O . ILE A 1 84 ? -10.871 1.774 -3.322 1.00 75.81 84 ILE A O 1
ATOM 618 N N . GLY A 1 85 ? -10.833 1.916 -5.564 1.00 78.19 85 GLY A N 1
ATOM 619 C CA . GLY A 1 85 ? -12.285 1.994 -5.735 1.00 78.19 85 GLY A CA 1
ATOM 620 C C . GLY A 1 85 ? -13.003 0.739 -5.234 1.00 78.19 85 GLY A C 1
ATOM 621 O O . GLY A 1 85 ? -13.937 0.836 -4.438 1.00 78.19 85 GLY A O 1
ATOM 622 N N . VAL A 1 86 ? -12.523 -0.443 -5.627 1.00 79.19 86 VAL A N 1
ATOM 623 C CA . VAL A 1 86 ? -13.055 -1.736 -5.171 1.00 79.19 86 VAL A CA 1
ATOM 624 C C . VAL A 1 86 ? -12.865 -1.898 -3.664 1.00 79.19 86 VAL A C 1
ATOM 626 O O . VAL A 1 86 ? -13.785 -2.356 -2.984 1.00 79.19 86 VAL A O 1
ATOM 629 N N . PHE A 1 87 ? -11.715 -1.489 -3.122 1.00 70.75 87 PHE A N 1
ATOM 630 C CA . PHE A 1 87 ? -11.461 -1.546 -1.685 1.00 70.75 87 PHE A CA 1
ATOM 631 C C . PHE A 1 87 ? -12.426 -0.649 -0.904 1.00 70.75 87 PHE A C 1
ATOM 633 O O . PHE A 1 87 ? -13.039 -1.119 0.057 1.00 70.75 87 PHE A O 1
ATOM 640 N N . ARG A 1 88 ? -12.636 0.597 -1.357 1.00 74.50 88 ARG A N 1
ATOM 641 C CA . ARG A 1 88 ? -13.623 1.527 -0.777 1.00 74.50 88 ARG A CA 1
ATOM 642 C C . ARG A 1 88 ? -15.037 0.963 -0.841 1.00 74.50 88 ARG A C 1
ATOM 644 O O . ARG A 1 88 ? -15.738 0.992 0.164 1.00 74.50 88 ARG A O 1
ATOM 651 N N . ALA A 1 89 ? -15.442 0.424 -1.990 1.00 78.75 89 ALA A N 1
ATOM 652 C CA . ALA A 1 89 ? -16.776 -0.144 -2.173 1.00 78.75 89 ALA A CA 1
ATOM 653 C C . ALA A 1 89 ? -17.020 -1.371 -1.277 1.00 78.75 89 ALA A C 1
ATOM 655 O O . ALA A 1 89 ? -18.136 -1.587 -0.815 1.00 78.75 89 ALA A O 1
ATOM 656 N N . ARG A 1 90 ? -15.980 -2.174 -1.019 1.00 75.81 90 ARG A N 1
ATOM 657 C CA . ARG A 1 90 ? -16.068 -3.406 -0.218 1.00 75.81 90 ARG A CA 1
ATOM 658 C C . ARG A 1 90 ? -15.996 -3.168 1.283 1.00 75.81 90 ARG A C 1
ATOM 660 O O . ARG A 1 90 ? -16.709 -3.834 2.025 1.00 75.81 90 ARG A O 1
ATOM 667 N N . THR A 1 91 ? -15.100 -2.296 1.735 1.00 68.44 91 THR A N 1
ATOM 668 C CA . THR A 1 91 ? -14.895 -2.074 3.173 1.00 68.44 91 THR A CA 1
ATOM 669 C C . THR A 1 91 ? -15.807 -0.987 3.725 1.00 68.44 91 THR A C 1
ATOM 671 O O . THR A 1 91 ? -16.050 -0.975 4.926 1.00 68.44 91 THR A O 1
ATOM 674 N N . GLY A 1 92 ? -16.315 -0.072 2.889 1.00 66.56 92 GLY A N 1
ATOM 675 C CA . GLY A 1 92 ? -17.088 1.089 3.350 1.00 66.56 92 GLY A CA 1
ATOM 676 C C . GLY A 1 92 ? -16.266 2.065 4.202 1.00 66.56 92 GLY A C 1
ATOM 677 O O . GLY A 1 92 ? -16.765 3.118 4.592 1.00 66.56 92 GLY A O 1
ATOM 678 N N . ILE A 1 93 ? -14.992 1.744 4.454 1.00 62.91 93 ILE A N 1
ATOM 679 C CA . ILE A 1 93 ? -14.032 2.591 5.137 1.00 62.91 93 ILE A CA 1
ATOM 680 C C . ILE A 1 93 ? -13.624 3.647 4.121 1.00 62.91 93 ILE A C 1
ATOM 682 O O . ILE A 1 93 ? -12.735 3.461 3.285 1.00 62.91 93 ILE A O 1
ATOM 686 N N . VAL A 1 94 ? -14.310 4.783 4.172 1.00 56.25 94 VAL A N 1
ATOM 687 C CA . VAL A 1 94 ? -13.722 6.019 3.680 1.00 56.25 94 VAL A CA 1
ATOM 688 C C . VAL A 1 94 ? -12.531 6.242 4.600 1.00 56.25 94 VAL A C 1
ATOM 690 O O . VAL A 1 94 ? -12.723 6.517 5.778 1.00 56.25 94 VAL A O 1
ATOM 693 N N . LEU A 1 95 ? -11.315 6.012 4.098 1.00 53.41 95 LEU A N 1
ATOM 694 C CA . LEU A 1 95 ? -10.085 6.433 4.762 1.00 53.41 95 LEU A CA 1
ATOM 695 C C . LEU A 1 95 ? -10.206 7.943 4.971 1.00 53.41 95 LEU A C 1
ATOM 697 O O . LEU A 1 95 ? -9.843 8.732 4.101 1.00 53.41 95 LEU A O 1
ATOM 701 N N . THR A 1 96 ? -10.799 8.356 6.084 1.00 51.72 96 THR A N 1
ATOM 702 C CA . THR A 1 96 ? -10.742 9.729 6.538 1.00 51.72 96 THR A CA 1
ATOM 703 C C . THR A 1 96 ? -9.262 10.010 6.749 1.00 51.72 96 THR A C 1
ATOM 705 O O . THR A 1 96 ? -8.567 9.294 7.469 1.00 51.72 96 THR A O 1
ATOM 708 N N . LEU A 1 97 ? -8.768 11.012 6.024 1.00 46.78 97 LEU A N 1
ATOM 709 C CA . LEU A 1 97 ? -7.374 11.455 5.923 1.00 46.78 97 LEU A CA 1
ATOM 710 C C . LEU A 1 97 ? -6.717 11.843 7.273 1.00 46.78 97 LEU A C 1
ATOM 712 O O . LEU A 1 97 ? -5.667 12.472 7.289 1.00 46.78 97 LEU A O 1
ATOM 716 N N . SER A 1 98 ? -7.289 11.500 8.424 1.00 48.06 98 SER A N 1
ATOM 717 C CA . SER A 1 98 ? -6.795 11.897 9.743 1.00 48.06 98 SER A CA 1
ATOM 718 C C . SER A 1 98 ? -5.731 10.958 10.327 1.00 48.06 98 SER A C 1
ATOM 720 O O . SER A 1 98 ? -4.968 11.384 11.185 1.00 48.06 98 SER A O 1
ATOM 722 N N . VAL A 1 99 ? -5.585 9.719 9.838 1.00 50.56 99 VAL A N 1
ATOM 723 C CA . VAL A 1 99 ? -4.515 8.780 10.275 1.00 50.56 99 VAL A CA 1
ATOM 724 C C . VAL A 1 99 ? -3.256 8.873 9.381 1.00 50.56 99 VAL A C 1
ATOM 726 O O . VAL A 1 99 ? -2.421 7.970 9.324 1.00 50.56 99 VAL A O 1
ATOM 729 N N . HIS A 1 100 ? -3.150 9.950 8.600 1.00 51.38 100 HIS A N 1
ATOM 730 C CA . HIS A 1 100 ? -2.601 9.889 7.246 1.00 51.38 100 HIS A CA 1
ATOM 731 C C . HIS A 1 100 ? -1.117 10.227 7.122 1.00 51.38 100 HIS A C 1
ATOM 733 O O . HIS A 1 100 ? -0.515 9.765 6.166 1.00 51.38 100 HIS A O 1
ATOM 739 N N . GLU A 1 101 ? -0.475 10.917 8.066 1.00 54.34 101 GLU A N 1
ATOM 740 C CA . GLU A 1 101 ? 0.934 11.301 7.872 1.00 54.34 101 GLU A CA 1
ATOM 741 C C . GLU A 1 101 ? 1.890 10.107 7.901 1.00 54.34 101 GLU A C 1
ATOM 743 O O . GLU A 1 101 ? 2.666 9.921 6.971 1.00 54.34 101 GLU A O 1
ATOM 748 N N . ARG A 1 102 ? 1.822 9.239 8.918 1.00 56.50 102 ARG A N 1
ATOM 749 C CA . ARG A 1 102 ? 2.760 8.102 9.013 1.00 56.50 102 ARG A CA 1
ATOM 750 C C . ARG A 1 102 ? 2.498 7.040 7.949 1.00 56.50 102 ARG A C 1
ATOM 752 O O . ARG A 1 10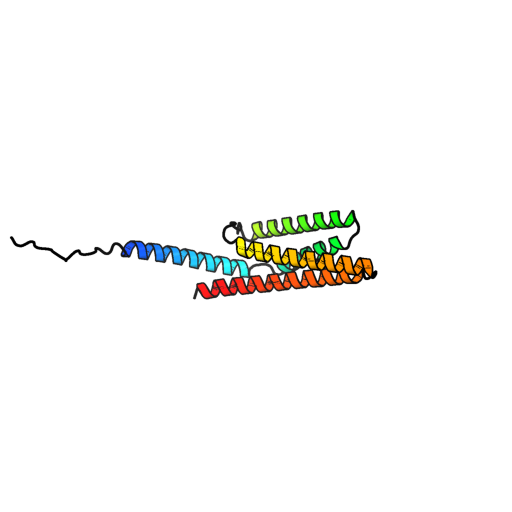2 ? 3.444 6.450 7.434 1.00 56.50 102 ARG A O 1
ATOM 759 N N . ALA A 1 103 ? 1.230 6.810 7.608 1.00 55.78 103 ALA A N 1
ATOM 760 C CA . ALA A 1 103 ? 0.847 5.873 6.557 1.00 55.78 103 ALA A CA 1
ATOM 761 C C . ALA A 1 103 ? 1.195 6.414 5.160 1.00 55.78 103 ALA A C 1
ATOM 763 O O . ALA A 1 103 ? 1.721 5.656 4.346 1.00 55.78 103 ALA A O 1
ATOM 764 N N . LEU A 1 104 ? 0.989 7.715 4.899 1.00 58.62 104 LEU A N 1
ATOM 765 C CA . LEU A 1 104 ? 1.477 8.355 3.675 1.00 58.62 104 LEU A CA 1
ATOM 766 C C . LEU A 1 104 ? 2.986 8.301 3.602 1.00 58.62 104 LEU A C 1
ATOM 768 O O . LEU A 1 104 ? 3.488 7.916 2.563 1.00 58.62 104 LEU A O 1
ATOM 772 N N . VAL A 1 105 ? 3.710 8.660 4.663 1.00 60.91 105 VAL A N 1
ATOM 773 C CA . VAL A 1 105 ? 5.178 8.643 4.655 1.00 60.91 105 VAL A CA 1
ATOM 774 C C . VAL A 1 105 ? 5.685 7.227 4.408 1.00 60.91 105 VAL A C 1
ATOM 776 O O . VAL A 1 105 ? 6.558 7.047 3.569 1.00 60.91 105 VAL A O 1
ATOM 779 N N . ALA A 1 106 ? 5.106 6.206 5.045 1.00 59.72 106 ALA A N 1
ATOM 780 C CA . ALA A 1 106 ? 5.466 4.816 4.773 1.00 59.72 106 ALA A CA 1
ATOM 781 C C . ALA A 1 106 ? 5.178 4.416 3.314 1.00 59.72 106 ALA A C 1
ATOM 783 O O . ALA A 1 106 ? 6.016 3.776 2.679 1.00 59.72 106 ALA A O 1
ATOM 784 N N . LEU A 1 107 ? 4.032 4.831 2.763 1.00 62.53 107 LEU A N 1
ATOM 785 C CA . LEU A 1 107 ? 3.684 4.616 1.358 1.00 62.53 107 LEU A CA 1
ATOM 786 C C . LEU A 1 107 ? 4.653 5.351 0.420 1.00 62.53 107 LEU A C 1
ATOM 788 O O . LEU A 1 107 ? 5.143 4.756 -0.532 1.00 62.53 107 LEU A O 1
ATOM 792 N N . LEU A 1 108 ? 4.968 6.614 0.699 1.00 62.75 108 LEU A N 1
ATOM 793 C CA . LEU A 1 108 ? 5.859 7.458 -0.096 1.00 62.75 108 LEU A CA 1
ATOM 794 C C . LEU A 1 108 ? 7.292 6.937 -0.057 1.00 62.75 108 LEU A C 1
ATOM 796 O O . LEU A 1 108 ? 7.947 6.898 -1.090 1.00 62.75 108 LEU A O 1
ATOM 800 N N . VAL A 1 109 ? 7.764 6.491 1.108 1.00 69.25 109 VAL A N 1
ATOM 801 C CA . VAL A 1 109 ? 9.072 5.848 1.269 1.00 69.25 109 VAL A CA 1
ATOM 802 C C . VAL A 1 109 ? 9.107 4.532 0.501 1.00 69.25 109 VAL A C 1
ATOM 804 O O . VAL A 1 109 ? 10.086 4.270 -0.191 1.00 69.25 109 VAL A O 1
ATOM 807 N N . ALA A 1 110 ? 8.044 3.724 0.554 1.00 64.00 110 ALA A N 1
ATOM 808 C CA . ALA A 1 110 ? 7.969 2.482 -0.210 1.00 64.00 110 ALA A CA 1
ATOM 809 C C . ALA A 1 110 ? 7.961 2.742 -1.727 1.00 64.00 110 ALA A C 1
ATOM 811 O O . ALA A 1 110 ? 8.740 2.132 -2.457 1.00 64.00 110 ALA A O 1
ATOM 812 N N . VAL A 1 111 ? 7.139 3.682 -2.201 1.00 66.44 111 VAL A N 1
ATOM 813 C CA . VAL A 1 111 ? 7.089 4.095 -3.613 1.00 66.44 111 VAL A CA 1
ATOM 814 C C . VAL A 1 111 ? 8.431 4.682 -4.051 1.00 66.44 111 VAL A C 1
ATOM 816 O O . VAL A 1 111 ? 8.951 4.300 -5.095 1.00 66.44 111 VAL A O 1
ATOM 819 N N . GLY A 1 112 ? 9.027 5.554 -3.239 1.00 67.62 112 GLY A N 1
ATOM 820 C CA . GLY A 1 112 ? 10.336 6.151 -3.486 1.00 67.62 112 GLY A CA 1
ATOM 821 C C . GLY A 1 112 ? 11.441 5.101 -3.569 1.00 67.62 112 GLY A C 1
ATOM 822 O O . GLY A 1 112 ? 12.220 5.114 -4.516 1.00 67.62 112 GLY A O 1
ATOM 823 N N . ALA A 1 113 ? 11.470 4.137 -2.648 1.00 69.31 113 ALA A N 1
ATOM 824 C CA . ALA A 1 113 ? 12.425 3.033 -2.679 1.00 69.31 113 ALA A CA 1
ATOM 825 C C . ALA A 1 113 ? 12.267 2.176 -3.944 1.00 69.31 113 ALA A C 1
ATOM 827 O O . ALA A 1 113 ? 13.264 1.828 -4.574 1.00 69.31 113 ALA A O 1
ATOM 828 N N . VAL A 1 114 ? 11.027 1.881 -4.352 1.00 68.38 114 VAL A N 1
ATOM 829 C CA . VAL A 1 114 ? 10.735 1.141 -5.589 1.00 68.38 114 VAL A CA 1
ATOM 830 C C . VAL A 1 114 ? 11.179 1.925 -6.828 1.00 68.38 114 VAL A C 1
ATOM 832 O O . VAL A 1 114 ? 11.804 1.346 -7.715 1.00 68.38 114 VAL A O 1
ATOM 835 N N . LEU A 1 115 ? 10.922 3.235 -6.877 1.00 67.06 115 LEU A N 1
ATOM 836 C CA . LEU A 1 115 ? 11.368 4.112 -7.964 1.00 67.06 115 LEU A CA 1
ATOM 837 C C . LEU A 1 115 ? 12.895 4.193 -8.049 1.00 67.06 115 LEU A C 1
ATOM 839 O O . LEU A 1 115 ? 13.449 4.112 -9.143 1.00 67.06 115 LEU A O 1
ATOM 843 N N . VAL A 1 116 ? 13.582 4.307 -6.909 1.00 72.62 116 VAL A N 1
ATOM 844 C CA . VAL A 1 116 ? 15.050 4.301 -6.850 1.00 72.62 116 VAL A CA 1
ATOM 845 C C . VAL A 1 116 ? 15.595 2.962 -7.340 1.00 72.62 116 VAL A C 1
ATOM 847 O O . VAL A 1 116 ? 16.499 2.950 -8.173 1.00 72.62 116 VAL A O 1
ATOM 850 N N . LEU A 1 117 ? 15.025 1.835 -6.897 1.00 69.06 117 LEU A N 1
ATOM 851 C CA . LEU A 1 117 ? 15.439 0.510 -7.367 1.00 69.06 117 LEU A CA 1
ATOM 852 C C . LEU A 1 117 ? 15.248 0.361 -8.881 1.00 69.06 117 LEU A C 1
ATOM 854 O O . LEU A 1 117 ? 16.139 -0.143 -9.561 1.00 69.06 117 LEU A O 1
ATOM 858 N N . ALA A 1 118 ? 14.108 0.820 -9.407 1.00 66.38 118 ALA A N 1
ATOM 859 C CA . ALA A 1 118 ? 13.808 0.794 -10.834 1.00 66.38 118 ALA A CA 1
ATOM 860 C C . ALA A 1 118 ? 14.794 1.662 -11.631 1.00 66.38 118 ALA A C 1
ATOM 862 O O . ALA A 1 118 ? 15.347 1.203 -12.626 1.00 66.38 118 ALA A O 1
ATOM 863 N N . ALA A 1 119 ? 15.083 2.879 -11.162 1.00 68.06 119 ALA A N 1
ATOM 864 C CA . ALA A 1 119 ? 16.041 3.780 -11.799 1.00 68.06 119 ALA A CA 1
ATOM 865 C C . ALA A 1 119 ? 17.461 3.192 -11.817 1.00 68.06 119 ALA A C 1
ATOM 867 O O . ALA A 1 119 ? 18.130 3.229 -12.851 1.00 68.06 119 ALA A O 1
ATOM 868 N N . VAL A 1 120 ? 17.906 2.597 -10.704 1.00 74.06 120 VAL A N 1
ATOM 869 C CA . VAL A 1 120 ? 19.206 1.915 -10.614 1.00 74.06 120 VAL A CA 1
ATOM 870 C C . VAL A 1 120 ? 19.253 0.709 -11.556 1.00 74.06 120 VAL A C 1
ATOM 872 O O . VAL A 1 120 ? 20.220 0.559 -12.302 1.00 74.06 120 VAL A O 1
ATOM 875 N N . ALA A 1 121 ? 18.204 -0.118 -11.582 1.00 66.38 121 ALA A N 1
ATOM 876 C CA . ALA A 1 121 ? 18.126 -1.282 -12.464 1.00 66.38 121 ALA A CA 1
ATOM 877 C C . ALA A 1 121 ? 18.146 -0.885 -13.949 1.00 66.38 121 ALA A C 1
ATOM 879 O O . ALA A 1 121 ? 18.884 -1.490 -14.727 1.00 66.38 121 ALA A O 1
ATOM 880 N N . SER A 1 122 ? 17.408 0.158 -14.338 1.00 66.50 122 SER A N 1
ATOM 881 C CA . SER A 1 122 ? 17.408 0.678 -15.711 1.00 66.50 122 SER A CA 1
ATOM 882 C C . SER A 1 122 ? 18.759 1.285 -16.100 1.00 66.50 122 SER A C 1
ATOM 884 O O . SER A 1 122 ? 19.233 1.069 -17.215 1.00 66.50 122 SER A O 1
ATOM 886 N N . PHE A 1 123 ? 19.428 1.989 -15.182 1.00 72.19 123 PHE A N 1
ATOM 887 C CA . PHE A 1 123 ? 20.751 2.566 -15.428 1.00 72.19 123 PHE A CA 1
ATOM 888 C C . PHE A 1 123 ? 21.829 1.493 -15.641 1.00 72.19 123 PHE A C 1
ATOM 890 O O . PHE A 1 123 ? 22.627 1.582 -16.577 1.00 72.19 123 PHE A O 1
ATOM 897 N N . VAL A 1 124 ? 21.831 0.450 -14.807 1.00 72.69 124 VAL A N 1
ATOM 898 C CA . VAL A 1 124 ? 22.760 -0.686 -14.926 1.00 72.69 124 VAL A CA 1
ATOM 899 C C . VAL A 1 124 ? 22.433 -1.530 -16.163 1.00 72.69 124 VAL A C 1
ATOM 901 O O . VAL A 1 124 ? 23.336 -1.885 -16.925 1.00 72.69 124 VAL A O 1
ATOM 904 N N . GLY A 1 125 ? 21.148 -1.803 -16.404 1.00 68.19 125 GLY A N 1
ATOM 905 C CA . GLY A 1 125 ? 20.672 -2.577 -17.550 1.00 68.19 125 GLY A CA 1
ATOM 906 C C . GLY A 1 125 ? 21.018 -1.925 -18.889 1.00 68.19 125 GLY A C 1
ATOM 907 O O . GLY A 1 125 ? 21.487 -2.614 -1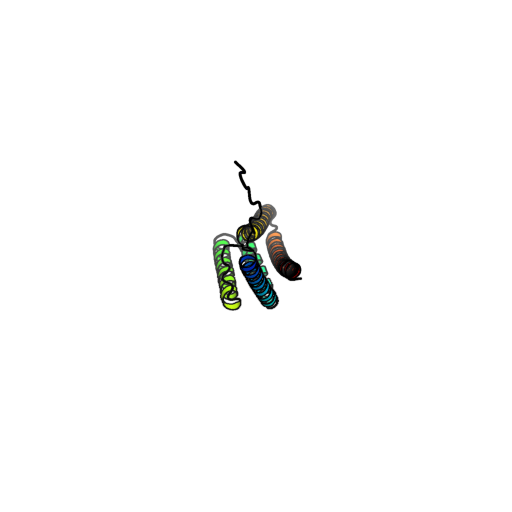9.794 1.00 68.19 125 GLY A O 1
ATOM 908 N N . GLY A 1 126 ? 20.876 -0.599 -18.992 1.00 70.44 126 GLY A N 1
ATOM 909 C CA . GLY A 1 126 ? 21.227 0.157 -20.196 1.00 70.44 126 GLY A CA 1
ATOM 910 C C . GLY A 1 126 ? 22.729 0.186 -20.489 1.00 70.44 126 GLY A C 1
ATOM 911 O O . GLY A 1 126 ? 23.125 0.114 -21.649 1.00 70.44 126 GLY A O 1
ATOM 912 N N . ARG A 1 127 ? 23.583 0.235 -19.455 1.00 74.19 127 ARG A N 1
ATOM 913 C CA . ARG A 1 127 ? 25.047 0.256 -19.636 1.00 74.19 127 ARG A CA 1
ATOM 914 C C . ARG A 1 127 ? 25.656 -1.101 -19.973 1.00 74.19 127 ARG A C 1
ATOM 916 O O . ARG A 1 127 ? 26.649 -1.145 -20.691 1.00 74.19 127 ARG A O 1
ATOM 923 N N . HIS A 1 128 ? 25.091 -2.185 -19.447 1.00 76.94 128 HIS A N 1
ATOM 924 C CA . HIS A 1 128 ? 25.670 -3.527 -19.569 1.00 76.94 128 HIS A CA 1
ATOM 925 C C . HIS A 1 128 ? 24.866 -4.473 -20.475 1.00 76.94 128 HIS A C 1
ATOM 927 O O . HIS A 1 128 ? 25.196 -5.652 -20.563 1.00 76.94 128 HIS A O 1
ATOM 933 N N . GLY A 1 129 ? 23.800 -3.992 -21.128 1.00 75.00 129 GLY A N 1
ATOM 934 C CA . GLY A 1 129 ? 22.919 -4.824 -21.962 1.00 75.00 129 GLY A CA 1
ATOM 935 C C . GLY A 1 129 ? 22.120 -5.870 -21.170 1.00 75.00 129 GLY A C 1
ATOM 936 O O . GLY A 1 129 ? 21.541 -6.793 -21.742 1.00 75.00 129 GLY A O 1
ATOM 937 N N . ALA A 1 130 ? 22.076 -5.745 -19.844 1.00 78.38 130 ALA A N 1
ATOM 938 C CA . ALA A 1 130 ? 21.496 -6.721 -18.930 1.00 78.38 130 ALA A CA 1
ATOM 939 C C . ALA A 1 130 ? 20.007 -6.435 -18.671 1.00 78.38 130 ALA A C 1
ATOM 941 O O . ALA A 1 130 ? 19.591 -6.179 -17.544 1.00 78.38 130 ALA A O 1
ATOM 942 N N . TRP A 1 131 ? 19.188 -6.481 -19.724 1.00 72.19 131 TRP A N 1
ATOM 943 C CA . TRP A 1 131 ? 17.740 -6.213 -19.666 1.00 72.19 131 TRP A CA 1
ATOM 944 C C . TRP A 1 131 ? 16.978 -7.128 -18.687 1.00 72.19 131 TRP A C 1
ATOM 946 O O . TRP A 1 131 ? 15.975 -6.724 -18.097 1.00 72.19 131 TRP A O 1
ATOM 956 N N . TRP A 1 132 ? 17.488 -8.341 -18.449 1.00 74.19 132 TRP A N 1
ATOM 957 C CA . TRP A 1 132 ? 16.932 -9.296 -17.488 1.00 74.19 132 TRP A CA 1
ATOM 958 C C . TRP A 1 132 ? 16.966 -8.781 -16.038 1.00 74.19 132 TRP A C 1
ATOM 960 O O . TRP A 1 132 ? 16.113 -9.172 -15.239 1.00 74.19 132 TRP A O 1
ATOM 970 N N . LEU A 1 133 ? 17.887 -7.866 -15.698 1.00 71.00 133 LEU A N 1
ATOM 971 C CA . LEU A 1 133 ? 17.953 -7.250 -14.367 1.00 71.00 133 LEU A CA 1
ATOM 972 C C . LEU A 1 133 ? 16.701 -6.438 -14.051 1.00 71.00 133 LEU A C 1
ATOM 974 O O . LEU A 1 133 ? 16.298 -6.378 -12.893 1.00 71.00 133 LEU A O 1
ATOM 978 N N . VAL A 1 134 ? 16.060 -5.844 -15.059 1.00 66.50 134 VAL A N 1
ATOM 979 C CA . VAL A 1 134 ? 14.854 -5.042 -14.838 1.00 66.50 134 VAL A CA 1
ATOM 980 C C . VAL A 1 134 ? 13.650 -5.933 -14.544 1.00 66.50 134 VAL A C 1
ATOM 982 O O . VAL A 1 134 ? 12.856 -5.628 -13.657 1.00 66.50 134 VAL A O 1
ATOM 985 N N . VAL A 1 135 ? 13.556 -7.086 -15.212 1.00 70.88 135 VAL A N 1
ATOM 986 C CA . VAL A 1 135 ? 12.543 -8.107 -14.902 1.00 70.88 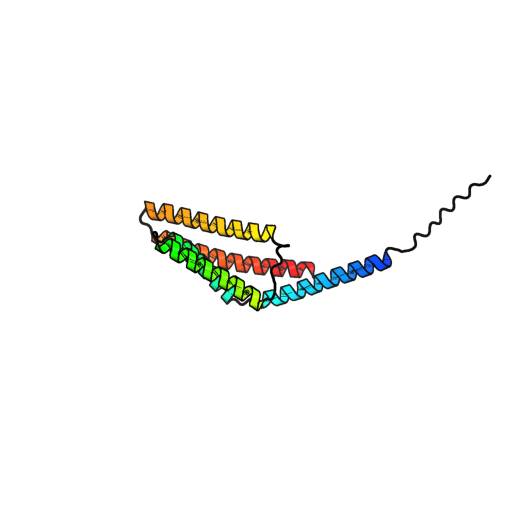135 VAL A CA 1
ATOM 987 C C . VAL A 1 135 ? 12.758 -8.650 -13.491 1.00 70.88 135 VAL A C 1
ATOM 989 O O . VAL A 1 135 ? 11.809 -8.735 -12.712 1.00 70.88 135 VAL A O 1
ATOM 992 N N . LEU A 1 136 ? 14.008 -8.955 -13.129 1.00 73.50 136 LEU A N 1
ATOM 993 C CA . LEU A 1 136 ? 14.349 -9.415 -11.786 1.00 73.50 136 LEU A CA 1
ATOM 994 C C . LEU A 1 136 ? 13.993 -8.356 -10.729 1.00 73.50 136 LEU A C 1
ATOM 996 O O . LEU A 1 136 ? 13.369 -8.681 -9.722 1.00 73.50 136 LEU A O 1
ATOM 1000 N N . ALA A 1 137 ? 14.314 -7.085 -10.985 1.00 66.44 137 ALA A N 1
ATOM 1001 C CA . ALA A 1 137 ? 13.967 -5.968 -10.112 1.00 66.44 137 ALA A CA 1
ATOM 1002 C C . ALA A 1 137 ? 12.447 -5.800 -9.967 1.00 66.44 137 ALA A C 1
ATOM 1004 O O . ALA A 1 137 ? 11.971 -5.589 -8.854 1.00 66.44 137 ALA A O 1
ATOM 1005 N N . ALA A 1 138 ? 11.675 -5.959 -11.046 1.00 65.38 138 ALA A N 1
ATOM 1006 C CA . ALA A 1 138 ? 10.214 -5.905 -11.007 1.00 65.38 138 ALA A CA 1
ATOM 1007 C C . ALA A 1 138 ? 9.612 -7.046 -10.170 1.00 65.38 138 ALA A C 1
ATOM 1009 O O . ALA A 1 138 ? 8.723 -6.809 -9.349 1.00 65.38 138 ALA A O 1
ATOM 1010 N N . VAL A 1 139 ? 10.128 -8.270 -10.322 1.00 72.75 139 VAL A N 1
ATOM 1011 C CA . VAL A 1 139 ? 9.700 -9.432 -9.525 1.00 72.75 139 VAL A CA 1
ATOM 1012 C C . VAL A 1 139 ? 10.040 -9.233 -8.049 1.00 72.75 139 VAL A C 1
ATOM 1014 O O . VAL A 1 139 ? 9.183 -9.436 -7.187 1.00 72.75 139 VAL A O 1
ATOM 1017 N N . VAL A 1 140 ? 11.264 -8.790 -7.746 1.00 74.69 140 VAL A N 1
ATOM 1018 C CA . VAL A 1 140 ? 11.706 -8.518 -6.371 1.00 74.69 140 VAL A CA 1
ATOM 1019 C C . VAL A 1 140 ? 10.883 -7.391 -5.750 1.00 74.69 140 VAL A C 1
ATOM 1021 O O . VAL A 1 140 ? 10.430 -7.534 -4.617 1.00 74.69 140 VAL A O 1
ATOM 1024 N N . ALA A 1 141 ? 10.621 -6.309 -6.485 1.00 67.62 141 ALA A N 1
ATOM 1025 C CA . ALA A 1 141 ? 9.789 -5.205 -6.016 1.00 67.62 141 ALA A CA 1
ATOM 1026 C C . ALA A 1 141 ? 8.344 -5.650 -5.745 1.00 67.62 141 ALA A C 1
ATOM 1028 O O . ALA A 1 141 ? 7.793 -5.323 -4.694 1.00 67.62 141 ALA A O 1
ATOM 1029 N N . GLY A 1 142 ? 7.744 -6.445 -6.637 1.00 68.50 142 GLY A N 1
ATOM 1030 C CA . GLY A 1 142 ? 6.403 -7.003 -6.440 1.00 68.50 142 GLY A CA 1
ATOM 1031 C C . GLY A 1 142 ? 6.323 -7.929 -5.221 1.00 68.50 142 GLY A C 1
ATOM 1032 O O . GLY A 1 142 ? 5.411 -7.806 -4.399 1.00 68.50 142 GLY A O 1
ATOM 1033 N N . ALA A 1 143 ? 7.313 -8.809 -5.045 1.00 71.81 143 ALA A N 1
ATOM 1034 C CA . ALA A 1 143 ? 7.401 -9.699 -3.886 1.00 71.81 143 ALA A CA 1
ATOM 1035 C C . ALA A 1 143 ? 7.633 -8.927 -2.573 1.00 71.81 143 ALA A C 1
ATOM 1037 O O . ALA A 1 143 ? 6.997 -9.217 -1.553 1.00 71.81 143 ALA A O 1
ATOM 1038 N N . ALA A 1 144 ? 8.502 -7.914 -2.591 1.00 69.69 144 ALA A N 1
ATOM 1039 C CA . ALA A 1 144 ? 8.741 -7.029 -1.456 1.00 69.69 144 ALA A CA 1
ATOM 1040 C C . ALA A 1 144 ? 7.468 -6.256 -1.080 1.00 69.69 144 ALA A C 1
ATOM 1042 O O . ALA A 1 144 ? 7.084 -6.250 0.085 1.00 69.69 144 ALA A O 1
ATOM 1043 N N . ALA A 1 145 ? 6.752 -5.687 -2.051 1.00 69.50 145 ALA A N 1
ATOM 1044 C CA . ALA A 1 145 ? 5.495 -4.981 -1.809 1.00 69.50 145 ALA A CA 1
ATOM 1045 C C . ALA A 1 145 ? 4.421 -5.901 -1.202 1.00 69.50 145 ALA A C 1
ATOM 1047 O O . ALA A 1 145 ? 3.787 -5.542 -0.208 1.00 69.50 145 ALA A O 1
ATOM 1048 N N . ALA A 1 146 ? 4.257 -7.116 -1.737 1.00 70.31 146 ALA A N 1
ATOM 1049 C CA . ALA A 1 146 ? 3.292 -8.085 -1.217 1.00 70.31 146 ALA A CA 1
ATOM 1050 C C . ALA A 1 146 ? 3.633 -8.539 0.214 1.00 70.31 146 ALA A C 1
ATOM 1052 O O . ALA A 1 146 ? 2.753 -8.670 1.069 1.00 70.31 146 ALA A O 1
ATOM 1053 N N . THR A 1 147 ? 4.916 -8.766 0.508 1.00 74.25 147 THR A N 1
ATOM 1054 C CA . THR A 1 147 ? 5.359 -9.151 1.858 1.00 74.25 147 THR A CA 1
ATOM 1055 C C . THR A 1 147 ? 5.242 -8.001 2.853 1.00 74.25 147 THR A C 1
ATOM 1057 O O . THR A 1 147 ? 4.814 -8.232 3.989 1.00 74.25 147 THR A O 1
ATOM 1060 N N . LEU A 1 148 ? 5.548 -6.770 2.435 1.00 71.12 148 LEU A N 1
ATOM 1061 C CA . LEU A 1 148 ? 5.397 -5.575 3.260 1.00 71.12 148 LEU A CA 1
ATOM 1062 C C . LEU A 1 148 ? 3.920 -5.298 3.565 1.00 71.12 148 LEU A C 1
ATOM 1064 O O . LEU A 1 148 ? 3.595 -5.077 4.730 1.00 71.12 148 LEU A O 1
ATOM 1068 N N . SER A 1 149 ? 3.027 -5.430 2.574 1.00 69.56 149 SER A N 1
ATOM 1069 C CA . SER A 1 149 ? 1.568 -5.346 2.766 1.00 69.56 149 SER A CA 1
ATOM 1070 C C . SER A 1 149 ? 1.096 -6.342 3.828 1.00 69.56 149 SER A C 1
ATOM 1072 O O . SER A 1 149 ? 0.486 -5.966 4.830 1.00 69.56 149 SER A O 1
ATOM 1074 N N . ARG A 1 150 ? 1.494 -7.617 3.699 1.00 74.12 150 ARG A N 1
ATOM 1075 C CA . ARG A 1 150 ? 1.145 -8.661 4.677 1.00 74.12 150 ARG A CA 1
ATOM 1076 C C . ARG A 1 150 ? 1.671 -8.366 6.077 1.00 74.12 150 ARG A C 1
ATOM 1078 O O . ARG A 1 150 ? 0.965 -8.616 7.056 1.00 74.12 150 ARG A O 1
ATOM 1085 N N . ARG A 1 151 ? 2.907 -7.872 6.201 1.00 75.88 151 ARG A N 1
ATOM 1086 C CA . ARG A 1 151 ? 3.473 -7.494 7.505 1.00 75.88 151 ARG A CA 1
ATOM 1087 C C . ARG A 1 151 ? 2.726 -6.315 8.111 1.00 75.88 151 ARG A C 1
ATOM 1089 O O . ARG A 1 151 ? 2.415 -6.373 9.296 1.00 75.88 151 ARG A O 1
ATOM 1096 N N . TYR A 1 152 ? 2.396 -5.305 7.314 1.00 72.44 152 TYR A N 1
ATOM 1097 C CA . TYR A 1 152 ? 1.659 -4.136 7.780 1.00 72.44 152 TYR A CA 1
ATOM 1098 C C . TYR A 1 152 ? 0.275 -4.530 8.299 1.00 72.44 152 TYR A C 1
ATOM 1100 O O . TYR A 1 152 ? -0.079 -4.170 9.418 1.00 72.44 152 TYR A O 1
ATOM 1108 N N . THR A 1 153 ? -0.452 -5.375 7.561 1.00 70.69 153 THR A N 1
ATOM 1109 C CA . THR A 1 153 ? -1.752 -5.912 7.993 1.00 70.69 153 THR A CA 1
ATOM 1110 C C . THR A 1 153 ? -1.637 -6.680 9.311 1.00 70.69 153 THR A C 1
ATOM 1112 O O . THR A 1 153 ? -2.462 -6.503 10.203 1.00 70.69 153 THR A O 1
ATOM 1115 N N . ARG A 1 154 ? -0.587 -7.494 9.494 1.00 76.38 154 ARG A N 1
ATOM 1116 C CA . ARG A 1 154 ? -0.363 -8.220 10.759 1.00 76.38 154 ARG A CA 1
ATOM 1117 C C . ARG A 1 154 ? -0.049 -7.294 11.931 1.00 76.38 154 ARG A C 1
ATOM 1119 O O . ARG A 1 154 ? -0.601 -7.498 13.006 1.00 76.38 154 ARG A O 1
ATOM 1126 N N . VAL A 1 155 ? 0.817 -6.299 11.734 1.00 75.69 155 VAL A N 1
ATOM 1127 C CA . VAL A 1 155 ? 1.169 -5.325 12.780 1.00 75.69 155 VAL A CA 1
ATOM 1128 C C . VAL A 1 155 ? -0.041 -4.465 13.139 1.00 75.69 155 VAL A C 1
ATOM 1130 O O . VAL A 1 155 ? -0.304 -4.267 14.319 1.00 75.69 155 VAL A O 1
ATOM 1133 N N . ALA A 1 156 ? -0.825 -4.030 12.151 1.00 70.50 156 ALA A N 1
ATOM 1134 C CA . ALA A 1 156 ? -2.063 -3.293 12.382 1.00 70.50 156 ALA A CA 1
ATOM 1135 C C . ALA A 1 156 ? -3.066 -4.115 13.207 1.00 70.50 156 ALA A C 1
ATOM 1137 O O . ALA A 1 156 ? -3.618 -3.608 14.180 1.00 70.50 156 ALA A O 1
ATOM 1138 N N . ILE A 1 157 ? -3.248 -5.402 12.884 1.00 73.31 157 ILE A N 1
ATOM 1139 C CA . ILE A 1 157 ? -4.105 -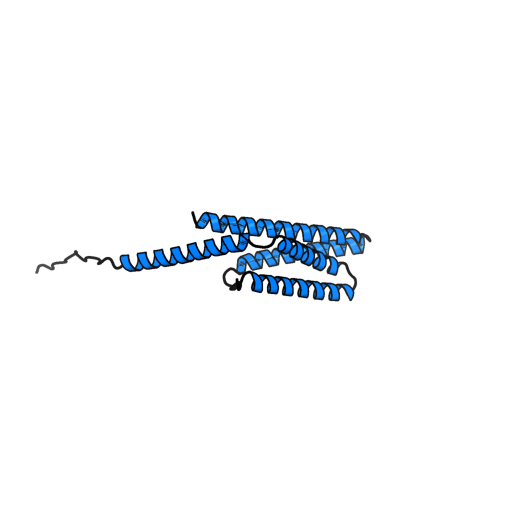6.306 13.669 1.00 73.31 157 ILE A CA 1
ATOM 1140 C C . ILE A 1 157 ? -3.564 -6.490 15.096 1.00 73.31 157 ILE A C 1
ATOM 1142 O O . ILE A 1 157 ? -4.354 -6.522 16.037 1.00 73.31 157 ILE A O 1
ATOM 1146 N N . ALA A 1 158 ? -2.245 -6.612 15.268 1.00 74.75 158 ALA A N 1
ATOM 1147 C CA . ALA A 1 158 ? -1.627 -6.789 16.582 1.00 74.75 158 ALA A CA 1
ATOM 1148 C C . ALA A 1 158 ? -1.787 -5.546 17.472 1.00 74.75 158 ALA A C 1
ATOM 1150 O O . ALA A 1 158 ? -2.196 -5.685 18.620 1.00 74.75 158 ALA A O 1
ATOM 1151 N N . LEU A 1 159 ? -1.543 -4.349 16.926 1.00 74.06 159 LEU A N 1
ATOM 1152 C CA . LEU A 1 159 ? -1.722 -3.077 17.636 1.00 74.06 159 LEU A CA 1
ATOM 1153 C C . LEU A 1 159 ? -3.183 -2.862 18.050 1.00 74.06 159 LEU A C 1
ATOM 1155 O O . LEU A 1 159 ? -3.457 -2.486 19.186 1.00 74.06 159 LEU A O 1
ATOM 1159 N N . LEU A 1 160 ? -4.129 -3.170 17.157 1.00 70.88 160 LEU A N 1
ATOM 1160 C CA . LEU A 1 160 ? -5.558 -3.087 17.470 1.00 70.88 160 LEU A CA 1
ATOM 1161 C C . LEU A 1 160 ? -5.992 -4.108 18.534 1.00 70.88 160 LEU A C 1
ATOM 1163 O O . LEU A 1 160 ? -6.948 -3.853 19.259 1.00 70.88 160 LEU A O 1
ATOM 1167 N N . GLY A 1 161 ? -5.312 -5.254 18.627 1.00 67.38 161 GLY A N 1
ATOM 1168 C CA . GLY A 1 161 ? -5.582 -6.277 19.638 1.00 67.38 161 GLY A CA 1
ATOM 1169 C C . GLY A 1 161 ? -5.008 -5.948 21.017 1.00 67.38 161 GLY A C 1
ATOM 1170 O O . GLY A 1 161 ? -5.661 -6.231 22.014 1.00 67.38 161 GLY A O 1
ATOM 1171 N N . SER A 1 162 ? -3.819 -5.338 21.089 1.00 74.25 162 SER A N 1
ATOM 1172 C CA . SER A 1 162 ? -3.163 -4.995 22.362 1.00 74.25 162 SER A CA 1
ATOM 1173 C C . SER A 1 162 ? -3.803 -3.819 23.095 1.00 74.25 162 SER A C 1
ATOM 1175 O O . SER A 1 162 ? -3.641 -3.707 24.299 1.00 74.25 162 SER A O 1
ATOM 1177 N N . GLU A 1 163 ? -4.503 -2.934 22.383 1.00 61.25 163 GLU A N 1
ATOM 1178 C CA . GLU A 1 163 ? -5.211 -1.798 22.992 1.00 61.25 163 GLU A CA 1
ATOM 1179 C C . GLU A 1 163 ? -6.643 -2.142 23.440 1.00 61.25 163 GLU A C 1
ATOM 1181 O O . GLU A 1 163 ? -7.323 -1.292 24.011 1.00 61.25 163 GLU A O 1
ATOM 1186 N N . ALA A 1 164 ? -7.126 -3.351 23.133 1.00 57.69 164 ALA A N 1
ATOM 1187 C CA . ALA A 1 164 ? -8.474 -3.816 23.465 1.00 57.69 164 ALA A CA 1
ATOM 1188 C C . ALA A 1 164 ? -8.510 -4.824 24.633 1.00 57.69 164 ALA A C 1
ATOM 1190 O O . ALA A 1 164 ? -9.603 -5.213 25.044 1.00 57.69 164 ALA A O 1
ATOM 1191 N N . ALA A 1 165 ? -7.345 -5.264 25.120 1.00 54.19 165 ALA A N 1
ATOM 1192 C CA . ALA A 1 165 ? -7.170 -6.173 26.255 1.00 54.19 165 ALA A CA 1
ATOM 1193 C C . ALA A 1 165 ? -6.724 -5.394 27.497 1.00 54.19 165 ALA A C 1
ATOM 1195 O O . ALA A 1 165 ? -7.184 -5.762 28.599 1.00 54.19 165 ALA A O 1
#

Foldseek 3Di:
DDPDDDPPPPPDCPPPVVVVVVVVVVVVVLVVLVVVLVLLVVPDLVLLVLVLVLQLLLLVLLLDDPPSSVVSNVVSVVSVVVSVVVVCVRSVPPVPCPVPDVVVVVVVVLVVVLVVLSVVQNVVCVVPVVSVSSNVSSNVSSVVSSVVVVVVSVVSSVVSVVVND

Sequence (165 aa):
MENGTDPSGHHEPTDAPHRSAAASALAEVAAGRATLAQQMRRTPPWYDAVYGLGCGLYVAAFALPFPWMAAGMVVAVVVFSALIGVFRARTGIVLTLSVHERALVALLVAVGAVLVLAAVASFVGGRHGAWWLVVLAAVVAGAAAATLSRRYTRVAIALLGSEAA

Organism: NCBI:txid620910

Radius of gyration: 26.1 Å; chains: 1; bounding box: 46×53×91 Å

Secondary structure (DSSP, 8-state):
-------------THHHHHHHHHHHHHHHHHHHHHHHHHHHT--HHHHHHHHHHHHHHHHHTTSPTTHHHHHHHHHHHHHHHHHHHHHHHH-----GGGHHHHHHHHHHHHHHHHHHHHHHHHHHHHHT-THHHHHHHHHHHHHHHHHHHHHHHHHHHHHHHT--

pLDDT: mean 71.4, std 9.3, range [40.41, 88.69]